Protein AF-A0AAE3HE88-F1 (afdb_monomer)

Organism: NCBI:txid1796619

Radius of gyration: 12.5 Å; Cα contacts (8 Å, |Δi|>4): 18; chains: 1; bounding box: 28×16×32 Å

pLDDT: mean 91.26, std 9.47, range [58.53, 98.44]

Secondary structure (DSSP, 8-state):
-HHHHHHHHHHHHHHHHHHHHHHHHTTSS-HHHHHHHHHHHHHHHHHHHT-

Foldseek 3Di:
DVVVVLVVLLVVLVVQLVVLVVCPVVVVDDPVVSCVSNVVSVVVVVVSVVD

Solvent-accessible surface area (backbone atoms only — not comparable to full-atom values): 2952 Å² total; per-residue (Å²): 112,70,69,57,56,52,50,56,51,50,54,53,49,52,51,53,47,54,50,43,52,48,36,40,74,72,62,76,41,53,73,65,58,40,47,70,65,40,52,65,54,55,52,49,53,54,54,60,79,74,110

Sequence (51 aa):
MELQYLKELEDIIYTFLNLAETLLRDGVIDTKTYMDITIKKKEFLKGIHNI

Mean predicted aligned error: 3.66 Å

Structure (mmCIF, N/CA/C/O backbone):
data_AF-A0AAE3HE88-F1
#
_entry.id   AF-A0AAE3HE88-F1
#
loop_
_atom_site.group_PDB
_atom_site.id
_atom_site.type_symbol
_atom_site.label_atom_id
_atom_site.label_alt_id
_atom_site.label_comp_id
_atom_site.label_asym_id
_atom_site.label_entity_id
_atom_site.label_seq_id
_atom_site.pdbx_PDB_ins_code
_ato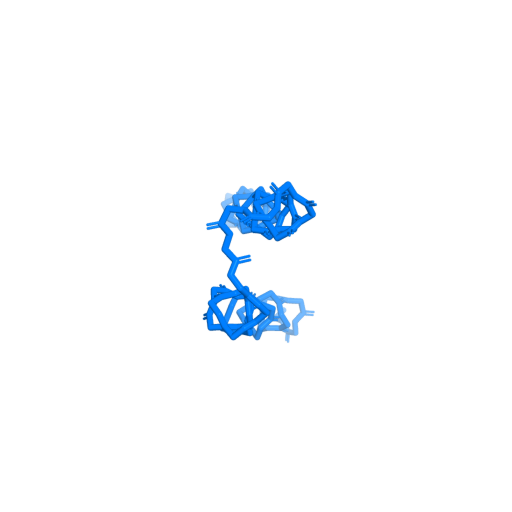m_site.Cartn_x
_atom_site.Cartn_y
_atom_site.Cartn_z
_atom_site.occupancy
_atom_site.B_iso_or_equiv
_atom_site.auth_seq_id
_atom_site.auth_comp_id
_atom_site.auth_asym_id
_atom_site.auth_atom_id
_atom_site.pdbx_PDB_model_num
ATOM 1 N N . MET A 1 1 ? 15.320 3.382 -22.090 1.00 60.44 1 MET A N 1
ATOM 2 C CA . MET A 1 1 ? 13.845 3.444 -22.189 1.00 60.44 1 MET A CA 1
ATOM 3 C C . MET A 1 1 ? 13.209 2.523 -21.155 1.00 60.44 1 MET A C 1
ATOM 5 O O . MET A 1 1 ? 12.459 3.026 -20.339 1.00 60.44 1 MET A O 1
ATOM 9 N N . GLU A 1 2 ? 13.587 1.240 -21.090 1.00 67.50 2 GLU A N 1
ATOM 10 C CA . GLU A 1 2 ? 13.104 0.294 -20.058 1.00 67.50 2 GLU A CA 1
ATOM 11 C C . GLU A 1 2 ? 13.327 0.769 -18.612 1.00 67.50 2 GLU A C 1
ATOM 13 O O . GLU A 1 2 ? 12.409 0.697 -17.804 1.00 67.50 2 GLU A O 1
ATOM 18 N N . LEU A 1 3 ? 14.490 1.357 -18.302 1.00 74.06 3 LEU A N 1
ATOM 19 C CA . LEU A 1 3 ? 14.775 1.896 -16.962 1.00 74.06 3 LEU A CA 1
ATOM 20 C C . LEU A 1 3 ? 13.819 3.015 -16.509 1.00 74.06 3 LEU A C 1
ATOM 22 O O . LEU A 1 3 ? 13.549 3.141 -15.319 1.00 74.06 3 LEU A O 1
ATOM 26 N N . GLN A 1 4 ? 13.308 3.827 -17.439 1.00 83.56 4 GLN A N 1
ATOM 27 C CA . GLN A 1 4 ? 12.380 4.913 -17.109 1.00 83.56 4 GLN A CA 1
ATOM 28 C C . GLN A 1 4 ? 11.008 4.349 -16.720 1.00 83.56 4 GLN A C 1
ATOM 30 O O . GLN A 1 4 ? 10.440 4.764 -15.715 1.00 83.56 4 GLN A O 1
ATOM 35 N N . TYR A 1 5 ? 10.518 3.354 -17.465 1.00 86.38 5 TYR A N 1
ATOM 36 C CA . TYR A 1 5 ? 9.252 2.684 -17.161 1.00 86.38 5 TYR A CA 1
ATOM 37 C C . TYR A 1 5 ? 9.306 1.881 -15.856 1.00 86.38 5 TYR A C 1
ATOM 39 O O . TYR A 1 5 ? 8.315 1.839 -15.133 1.00 86.38 5 TYR A O 1
ATOM 47 N N . LEU A 1 6 ? 10.456 1.279 -15.527 1.00 88.44 6 LEU A N 1
ATOM 48 C CA . LEU A 1 6 ? 10.656 0.612 -14.235 1.00 88.44 6 LEU A CA 1
ATOM 49 C C . LEU A 1 6 ? 10.524 1.598 -13.071 1.00 88.44 6 LEU A C 1
ATOM 51 O O . LEU A 1 6 ? 9.793 1.327 -12.123 1.00 88.44 6 LEU A O 1
ATOM 55 N N . LYS A 1 7 ? 11.156 2.771 -13.182 1.00 89.94 7 LYS A N 1
ATOM 56 C CA . LYS A 1 7 ? 11.061 3.817 -12.160 1.00 89.94 7 LYS A CA 1
ATOM 57 C C . LYS A 1 7 ? 9.635 4.350 -11.999 1.00 89.94 7 LYS A C 1
ATOM 59 O O . LYS A 1 7 ? 9.145 4.472 -10.883 1.00 89.94 7 LYS A O 1
ATOM 64 N N . GLU A 1 8 ? 8.948 4.623 -13.106 1.00 93.50 8 GLU A N 1
ATOM 65 C CA . GLU A 1 8 ? 7.545 5.061 -13.072 1.00 93.50 8 GLU A CA 1
ATOM 66 C C . GLU A 1 8 ? 6.639 4.017 -12.406 1.00 93.50 8 GLU A C 1
ATOM 68 O O . GLU A 1 8 ? 5.732 4.360 -11.647 1.00 93.50 8 GLU A O 1
ATOM 73 N N . LEU A 1 9 ? 6.907 2.731 -12.643 1.00 91.38 9 LEU A N 1
ATOM 74 C CA . LEU A 1 9 ? 6.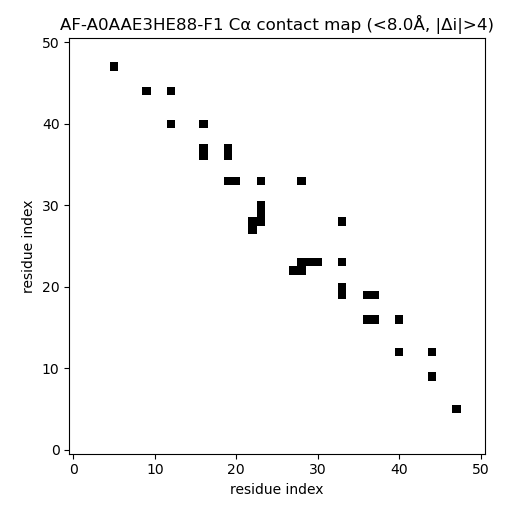172 1.641 -12.017 1.00 91.38 9 LEU A CA 1
ATOM 75 C C . LEU A 1 9 ? 6.438 1.548 -10.507 1.00 91.38 9 LEU A C 1
ATOM 77 O O . LEU A 1 9 ? 5.493 1.356 -9.738 1.00 91.38 9 LEU A O 1
ATOM 81 N N . GLU A 1 10 ? 7.689 1.714 -10.072 1.00 93.69 10 GLU A N 1
ATOM 82 C CA . GLU A 1 10 ? 8.037 1.808 -8.649 1.00 93.69 10 GLU A CA 1
ATOM 83 C C . GLU A 1 10 ? 7.305 2.974 -7.972 1.00 93.69 10 GLU A C 1
ATOM 85 O O . GLU A 1 10 ? 6.647 2.771 -6.948 1.00 93.69 10 GLU A O 1
ATOM 90 N N . ASP A 1 11 ? 7.340 4.167 -8.574 1.00 95.12 11 ASP A N 1
ATOM 91 C CA . ASP A 1 11 ? 6.695 5.378 -8.050 1.00 95.12 11 ASP A CA 1
ATOM 92 C C . ASP A 1 11 ? 5.173 5.194 -7.882 1.00 95.12 11 ASP A C 1
ATOM 94 O O . ASP A 1 11 ? 4.585 5.583 -6.861 1.00 95.12 11 ASP A O 1
ATOM 98 N N . ILE A 1 12 ? 4.522 4.534 -8.846 1.00 95.06 12 ILE A N 1
ATOM 99 C CA . ILE A 1 12 ? 3.096 4.184 -8.766 1.00 95.06 12 ILE A CA 1
ATOM 100 C C . ILE A 1 12 ? 2.836 3.257 -7.574 1.00 95.06 12 ILE A C 1
ATOM 102 O O . ILE A 1 12 ? 1.882 3.458 -6.815 1.00 95.06 12 ILE A O 1
ATOM 106 N N . ILE A 1 13 ? 3.678 2.244 -7.371 1.00 95.06 13 ILE A N 1
ATOM 107 C CA . ILE A 1 13 ? 3.491 1.297 -6.270 1.00 95.06 13 ILE A CA 1
ATOM 108 C C . ILE A 1 13 ? 3.720 1.968 -4.918 1.00 95.06 13 ILE A C 1
ATOM 110 O O . ILE A 1 13 ? 2.916 1.750 -4.006 1.00 95.06 13 ILE A O 1
ATOM 114 N N . TYR A 1 14 ? 4.740 2.819 -4.786 1.00 95.62 14 TYR A N 1
ATOM 115 C CA . TYR A 1 14 ? 4.946 3.614 -3.575 1.00 95.62 14 TYR A CA 1
ATOM 116 C C . TYR A 1 14 ? 3.747 4.516 -3.277 1.00 95.62 14 TYR A C 1
ATOM 118 O O . TYR A 1 14 ? 3.306 4.586 -2.129 1.00 95.62 14 TYR A O 1
ATOM 126 N N . THR A 1 15 ? 3.146 5.120 -4.304 1.00 96.88 15 THR A N 1
ATOM 127 C CA . THR A 1 15 ? 1.916 5.911 -4.154 1.00 96.88 15 THR A CA 1
ATOM 128 C C . THR A 1 15 ? 0.782 5.075 -3.553 1.00 96.88 15 THR A C 1
ATOM 130 O O . THR A 1 15 ? 0.135 5.505 -2.596 1.00 96.88 15 THR A O 1
ATOM 133 N N . PHE A 1 16 ? 0.568 3.847 -4.038 1.00 95.19 16 PHE A N 1
ATOM 134 C CA . PHE A 1 16 ? -0.451 2.958 -3.474 1.00 95.19 16 PHE A CA 1
ATOM 135 C C . PHE A 1 16 ? -0.149 2.509 -2.039 1.00 95.19 16 PHE A C 1
ATOM 137 O O . PHE A 1 16 ? -1.078 2.371 -1.242 1.00 95.19 16 PHE A O 1
ATOM 144 N N . LEU A 1 17 ? 1.119 2.261 -1.705 1.00 96.50 17 LEU A N 1
ATOM 145 C CA . LEU A 1 17 ? 1.522 1.895 -0.345 1.00 96.50 17 LEU A CA 1
ATOM 146 C C . LEU A 1 17 ? 1.255 3.045 0.638 1.00 96.50 17 LEU A C 1
ATOM 148 O O . LEU A 1 17 ? 0.639 2.817 1.678 1.00 96.50 17 LEU A O 1
ATOM 152 N N . ASN A 1 18 ? 1.624 4.274 0.267 1.00 97.19 18 ASN A N 1
ATOM 153 C CA . ASN A 1 18 ? 1.388 5.473 1.077 1.00 97.19 18 ASN A CA 1
ATOM 154 C C . ASN A 1 18 ? -0.109 5.771 1.253 1.00 97.19 18 ASN A C 1
ATOM 156 O O . ASN A 1 18 ? -0.552 6.1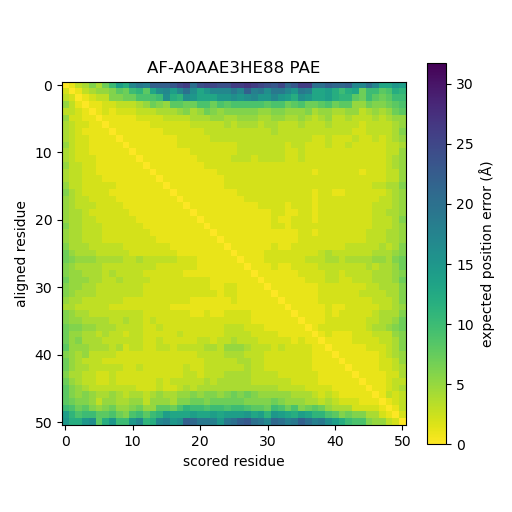84 2.330 1.00 97.19 18 ASN A O 1
ATOM 160 N N . LEU A 1 19 ? -0.909 5.539 0.205 1.00 97.75 19 LEU A N 1
ATOM 161 C CA . LEU A 1 19 ? -2.362 5.661 0.288 1.00 97.75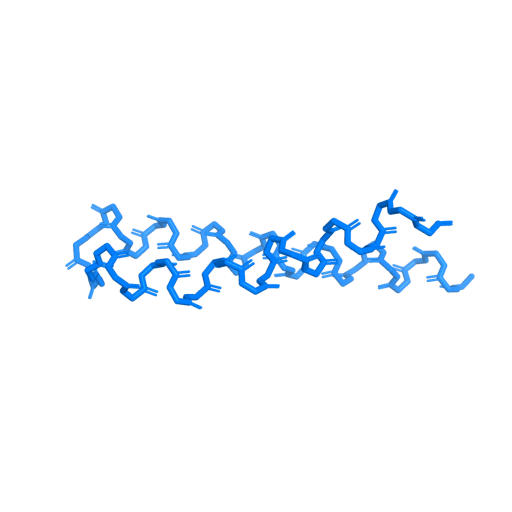 19 LEU A CA 1
ATOM 162 C C . LEU A 1 19 ? -2.942 4.638 1.270 1.00 97.75 19 LEU A C 1
ATOM 164 O O . LEU A 1 19 ? -3.747 5.003 2.120 1.00 97.75 19 LEU A O 1
ATOM 168 N N . ALA A 1 20 ? -2.514 3.375 1.192 1.00 97.12 20 ALA A N 1
ATOM 169 C CA . ALA A 1 20 ? -2.973 2.331 2.106 1.00 97.12 20 ALA A CA 1
ATOM 170 C C . ALA A 1 20 ? -2.614 2.644 3.569 1.00 97.12 20 ALA A C 1
ATOM 172 O O . ALA A 1 20 ? -3.436 2.434 4.457 1.00 97.12 20 ALA A O 1
ATOM 173 N N . GLU A 1 21 ? -1.417 3.179 3.820 1.00 97.69 21 GLU A N 1
ATOM 174 C CA . GLU A 1 21 ? -1.001 3.621 5.155 1.00 97.69 21 GLU A CA 1
ATOM 175 C C . GLU A 1 21 ? -1.862 4.779 5.670 1.00 97.69 21 GLU A C 1
ATOM 177 O O . GLU A 1 21 ? -2.296 4.762 6.821 1.00 97.69 21 GLU A O 1
ATOM 182 N N . THR A 1 22 ? -2.170 5.751 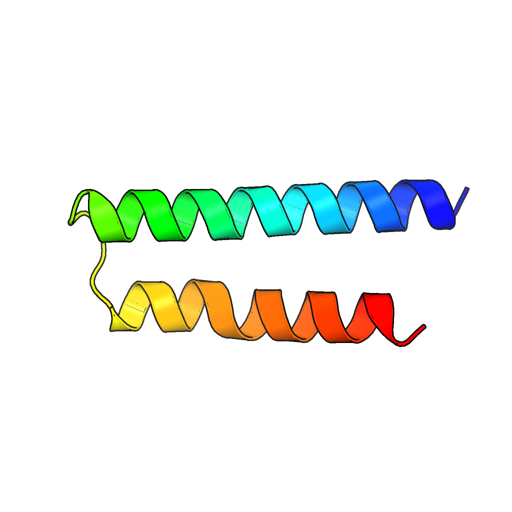4.807 1.00 98.38 22 THR A N 1
ATOM 183 C CA . THR A 1 22 ? -3.077 6.858 5.143 1.00 98.38 22 THR A CA 1
ATOM 184 C C . THR A 1 22 ? -4.474 6.346 5.481 1.00 98.38 22 THR A C 1
ATOM 186 O O . THR A 1 22 ? -5.004 6.693 6.529 1.00 98.38 22 THR A O 1
ATOM 189 N N . LEU A 1 23 ? -5.036 5.448 4.667 1.00 98.12 23 LEU A N 1
ATOM 190 C CA . LEU A 1 23 ? -6.351 4.855 4.922 1.00 98.12 23 LEU A CA 1
ATOM 191 C C . LEU A 1 23 ? -6.394 4.054 6.231 1.00 98.12 23 LEU A C 1
ATOM 193 O O . LEU A 1 23 ? -7.409 4.082 6.924 1.00 98.12 23 LEU A O 1
ATOM 197 N N . LEU A 1 24 ? -5.311 3.348 6.576 1.00 98.25 24 LEU A N 1
ATOM 198 C CA . LEU A 1 24 ? -5.208 2.635 7.851 1.00 98.25 24 LEU A CA 1
ATOM 199 C C . LEU A 1 24 ? -5.139 3.616 9.028 1.00 98.25 24 LEU A C 1
ATOM 201 O O . LEU A 1 24 ? -5.863 3.451 10.007 1.00 98.25 24 LEU A O 1
ATOM 205 N N . ARG A 1 25 ? -4.280 4.639 8.931 1.00 98.19 25 ARG A N 1
ATOM 206 C CA . ARG A 1 25 ? -4.110 5.668 9.968 1.00 98.19 25 ARG A CA 1
ATOM 207 C C . ARG A 1 25 ? -5.406 6.433 10.224 1.00 98.19 25 ARG A C 1
ATOM 209 O O . ARG A 1 25 ? -5.731 6.704 11.375 1.00 98.19 25 ARG A O 1
ATOM 216 N N . ASP A 1 26 ? -6.139 6.741 9.162 1.00 98.44 26 ASP A N 1
ATOM 217 C CA . ASP A 1 26 ? -7.400 7.477 9.225 1.00 98.44 26 ASP A CA 1
ATOM 218 C C . ASP A 1 26 ? -8.579 6.564 9.638 1.00 98.44 26 ASP A C 1
ATOM 220 O O . ASP A 1 26 ? -9.713 7.024 9.758 1.00 98.44 26 ASP A O 1
ATOM 224 N N . GLY A 1 27 ? -8.328 5.267 9.869 1.00 97.75 27 GLY A N 1
ATOM 225 C CA . GLY A 1 27 ? -9.323 4.294 10.328 1.00 97.75 27 GLY A CA 1
ATOM 226 C C . GLY A 1 27 ? -10.351 3.886 9.268 1.00 97.75 27 GLY A C 1
ATOM 227 O O . GLY A 1 27 ? -11.382 3.311 9.609 1.00 97.75 27 GLY A O 1
ATOM 228 N N . VAL A 1 28 ? -10.091 4.178 7.990 1.00 98.44 28 VAL A N 1
ATOM 229 C CA . VAL A 1 28 ? -10.985 3.853 6.863 1.00 98.44 28 VAL A CA 1
ATOM 230 C C . VAL A 1 28 ? -10.941 2.362 6.528 1.00 98.44 28 VAL A C 1
ATOM 232 O O . VAL A 1 28 ? -11.944 1.788 6.104 1.00 98.44 28 VAL A O 1
ATOM 235 N N . ILE A 1 29 ? -9.780 1.732 6.714 1.00 97.94 29 ILE A N 1
ATOM 236 C CA . ILE A 1 29 ? -9.580 0.294 6.519 1.00 97.94 29 ILE A CA 1
ATOM 237 C C . ILE A 1 29 ? -9.002 -0.343 7.781 1.00 97.94 29 ILE A C 1
ATOM 239 O O . ILE A 1 29 ? -8.317 0.312 8.566 1.00 97.94 29 ILE A O 1
ATOM 243 N N . ASP A 1 30 ? -9.241 -1.641 7.953 1.00 98.00 30 ASP A N 1
ATOM 244 C CA . ASP A 1 30 ? -8.641 -2.414 9.036 1.00 98.00 30 ASP A CA 1
ATOM 245 C C . ASP A 1 30 ? -7.215 -2.891 8.695 1.00 98.00 30 ASP A C 1
ATOM 247 O O . ASP A 1 30 ? -6.739 -2.832 7.554 1.00 98.00 30 ASP A O 1
ATOM 251 N N . THR A 1 31 ? -6.508 -3.394 9.711 1.00 97.56 31 THR A N 1
ATOM 252 C CA . THR A 1 31 ? -5.142 -3.914 9.559 1.00 97.56 31 THR A CA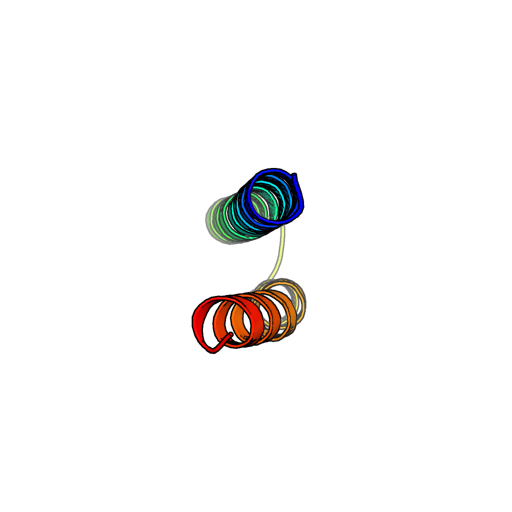 1
ATOM 253 C C . THR A 1 31 ? -5.068 -5.064 8.556 1.00 97.56 31 THR A C 1
ATOM 255 O O . THR A 1 31 ? -4.084 -5.172 7.825 1.00 97.56 31 THR A O 1
ATOM 258 N N . LYS A 1 32 ? -6.103 -5.910 8.486 1.00 97.38 32 LYS A N 1
ATOM 259 C CA . LYS A 1 32 ? -6.144 -7.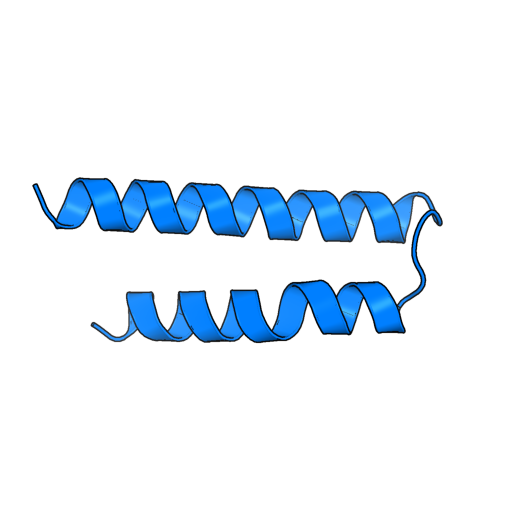042 7.554 1.00 97.38 32 LYS A CA 1
ATOM 260 C C . LYS A 1 32 ? -6.185 -6.553 6.104 1.00 97.38 32 LYS A C 1
ATOM 262 O O . LYS A 1 32 ? -5.364 -6.969 5.294 1.00 97.38 32 LYS A O 1
ATOM 267 N N . THR A 1 33 ? -7.075 -5.615 5.806 1.00 96.50 33 THR A N 1
ATOM 268 C CA . THR A 1 33 ? -7.230 -4.987 4.491 1.00 96.50 33 THR A CA 1
ATOM 269 C C . THR A 1 33 ? -5.952 -4.257 4.089 1.00 96.50 33 THR A C 1
ATOM 271 O O . THR A 1 33 ? -5.490 -4.394 2.957 1.00 96.50 33 THR A O 1
ATOM 274 N N . TYR A 1 34 ? -5.317 -3.540 5.020 1.00 97.62 34 TYR A N 1
ATOM 275 C CA . TYR A 1 34 ? -4.004 -2.937 4.783 1.00 97.62 34 TYR A CA 1
ATOM 276 C C . TYR A 1 34 ? -2.945 -3.986 4.401 1.00 97.62 34 TYR A C 1
ATOM 278 O O . TYR A 1 34 ? -2.201 -3.798 3.434 1.00 97.62 34 TYR A O 1
ATOM 286 N N . MET 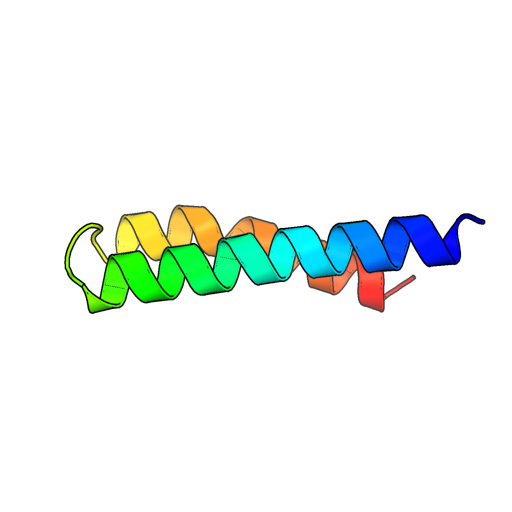A 1 35 ? -2.877 -5.111 5.119 1.00 96.38 35 MET A N 1
ATOM 287 C CA . MET A 1 35 ? -1.943 -6.195 4.798 1.00 96.38 35 MET A CA 1
ATOM 288 C C . MET A 1 35 ? -2.217 -6.791 3.411 1.00 96.38 35 MET A C 1
ATOM 290 O O . MET A 1 35 ? -1.288 -6.903 2.609 1.00 96.38 35 MET A O 1
ATOM 294 N N . ASP A 1 36 ? -3.479 -7.081 3.089 1.00 94.75 36 ASP A N 1
ATOM 295 C CA . ASP A 1 36 ? -3.882 -7.638 1.791 1.00 94.75 36 ASP A CA 1
ATOM 296 C C . ASP A 1 36 ? -3.515 -6.701 0.622 1.00 94.75 36 ASP A C 1
ATOM 298 O O . ASP A 1 36 ? -3.076 -7.156 -0.441 1.00 94.75 36 ASP A O 1
ATOM 302 N N . ILE A 1 37 ? -3.620 -5.381 0.821 1.00 91.75 37 ILE A N 1
ATOM 303 C CA . ILE A 1 37 ? -3.254 -4.368 -0.182 1.00 91.75 37 ILE A CA 1
ATOM 304 C C . ILE A 1 37 ? -1.732 -4.233 -0.338 1.00 91.75 37 ILE A C 1
ATOM 306 O O . ILE A 1 37 ? -1.262 -3.988 -1.460 1.00 91.75 37 ILE A O 1
ATOM 310 N N . THR A 1 38 ? -0.965 -4.349 0.753 1.00 95.56 38 THR A N 1
ATOM 311 C CA . THR A 1 38 ? 0.462 -3.983 0.785 1.00 95.56 38 THR A CA 1
ATOM 312 C C . THR A 1 38 ? 1.431 -5.143 0.564 1.00 95.56 38 THR A C 1
ATOM 314 O O . THR A 1 38 ? 2.488 -4.909 -0.023 1.00 95.56 38 THR A O 1
ATOM 317 N N . ILE A 1 39 ? 1.105 -6.381 0.963 1.00 94.69 39 ILE A N 1
ATOM 318 C CA . ILE A 1 39 ? 2.033 -7.530 0.880 1.00 94.69 39 ILE A CA 1
ATOM 319 C C . ILE A 1 39 ? 2.488 -7.775 -0.562 1.00 94.69 39 ILE A C 1
ATOM 321 O O . ILE A 1 39 ? 3.677 -7.658 -0.855 1.00 94.69 39 ILE A O 1
ATOM 325 N N . LYS A 1 40 ? 1.543 -8.005 -1.484 1.00 90.44 40 LYS A N 1
ATOM 326 C CA . LYS A 1 40 ? 1.860 -8.298 -2.895 1.00 90.44 40 LYS A CA 1
ATOM 327 C C . LYS A 1 40 ? 2.629 -7.164 -3.580 1.00 90.44 40 LYS A C 1
ATOM 329 O O . LYS A 1 40 ? 3.476 -7.408 -4.430 1.00 90.44 40 LYS A O 1
ATOM 334 N N . LYS A 1 41 ? 2.357 -5.911 -3.196 1.00 92.62 41 LYS A N 1
ATOM 335 C CA . LYS A 1 41 ? 3.046 -4.722 -3.726 1.00 92.62 41 LYS A CA 1
ATOM 336 C C . LYS A 1 41 ? 4.494 -4.640 -3.243 1.00 92.62 41 LYS A C 1
ATOM 338 O O . LYS A 1 41 ? 5.388 -4.367 -4.036 1.00 92.62 41 LYS A O 1
ATOM 343 N N . LYS A 1 42 ? 4.738 -4.928 -1.961 1.00 93.00 42 LYS A N 1
ATOM 344 C CA . LYS A 1 42 ? 6.095 -5.011 -1.400 1.00 93.00 42 LYS A CA 1
ATOM 345 C C . LYS A 1 42 ? 6.887 -6.171 -2.005 1.00 93.00 42 LYS A C 1
ATOM 347 O O . LYS A 1 42 ? 8.076 -6.018 -2.256 1.00 93.00 42 LYS A O 1
ATOM 352 N N . GLU A 1 43 ? 6.247 -7.312 -2.251 1.00 93.06 43 GLU A N 1
ATOM 353 C CA . GLU A 1 43 ? 6.867 -8.445 -2.954 1.00 93.06 43 GLU A CA 1
ATOM 354 C C . GLU A 1 43 ? 7.248 -8.083 -4.389 1.00 93.06 43 GLU A C 1
ATOM 356 O O . GLU A 1 43 ? 8.362 -8.373 -4.815 1.00 93.06 43 GLU A O 1
ATOM 361 N N . PHE A 1 44 ? 6.367 -7.383 -5.103 1.00 90.62 44 PHE A N 1
ATOM 362 C CA . PHE A 1 44 ? 6.655 -6.908 -6.450 1.00 90.62 44 PHE A CA 1
ATOM 363 C C . PHE A 1 44 ? 7.859 -5.952 -6.490 1.00 90.62 44 PHE A C 1
ATOM 365 O O . PHE A 1 44 ? 8.761 -6.157 -7.298 1.00 90.62 44 PHE A O 1
ATOM 372 N N . LEU A 1 45 ? 7.933 -4.973 -5.577 1.00 91.44 45 LEU A N 1
ATOM 373 C CA . LEU A 1 45 ? 9.090 -4.066 -5.471 1.00 91.44 45 LEU A CA 1
ATOM 374 C C . LEU A 1 45 ? 10.401 -4.815 -5.191 1.00 91.44 45 LEU A C 1
ATOM 376 O O . LEU A 1 45 ? 11.429 -4.504 -5.784 1.00 91.44 45 LEU A O 1
ATOM 380 N N . LYS A 1 46 ? 10.375 -5.839 -4.325 1.00 90.38 46 LYS A N 1
ATOM 381 C CA . LYS A 1 46 ? 11.547 -6.707 -4.108 1.00 90.38 46 LYS A CA 1
ATOM 382 C C . LYS A 1 46 ? 11.971 -7.419 -5.392 1.00 90.38 46 LYS A C 1
ATOM 384 O O . LYS A 1 46 ? 13.160 -7.618 -5.595 1.00 90.38 46 LYS A O 1
ATOM 389 N N . GLY A 1 47 ? 11.011 -7.815 -6.227 1.00 87.12 47 GLY A N 1
ATOM 390 C CA . GLY A 1 47 ? 11.274 -8.396 -7.539 1.00 87.12 47 GLY A CA 1
ATOM 391 C C . GL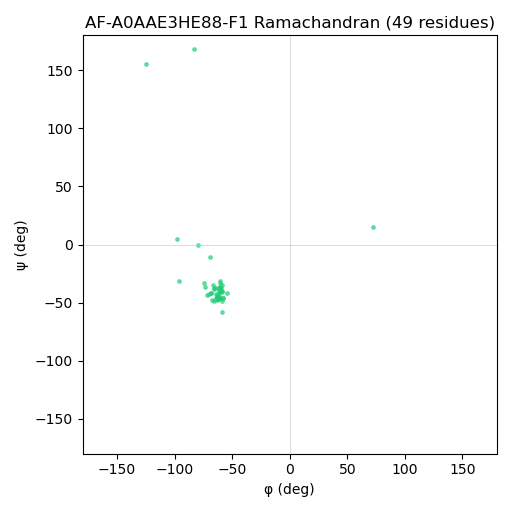Y A 1 47 ? 12.019 -7.432 -8.457 1.00 87.12 47 GLY A C 1
ATOM 392 O O . GLY A 1 47 ? 13.012 -7.838 -9.041 1.00 87.12 47 GLY A O 1
ATOM 393 N N . ILE A 1 48 ? 11.596 -6.164 -8.525 1.00 84.38 48 ILE A N 1
ATOM 394 C CA . ILE A 1 48 ? 12.260 -5.146 -9.358 1.00 84.38 48 ILE A CA 1
ATOM 395 C C . ILE A 1 48 ? 13.693 -4.886 -8.892 1.00 84.38 48 ILE A C 1
ATOM 397 O O . ILE A 1 48 ? 14.604 -4.918 -9.707 1.00 84.38 48 ILE A O 1
ATOM 401 N N . HIS A 1 49 ? 13.915 -4.680 -7.591 1.00 76.69 49 HIS A N 1
ATOM 402 C CA . HIS A 1 49 ? 15.252 -4.356 -7.073 1.00 76.69 49 HIS A CA 1
ATOM 403 C C . HIS A 1 49 ? 16.263 -5.517 -7.155 1.00 76.69 49 HIS A C 1
ATOM 405 O O . HIS A 1 49 ? 17.446 -5.312 -6.890 1.00 76.69 49 HIS A O 1
ATOM 411 N N . ASN A 1 50 ? 15.804 -6.734 -7.463 1.00 72.19 50 ASN A N 1
ATOM 412 C CA . ASN A 1 50 ? 16.647 -7.920 -7.634 1.00 72.19 50 ASN A CA 1
ATOM 413 C C . ASN A 1 50 ? 16.971 -8.224 -9.115 1.00 72.19 50 ASN A C 1
ATOM 415 O O . ASN A 1 50 ? 17.569 -9.268 -9.385 1.00 72.19 50 ASN A O 1
ATOM 419 N N . ILE A 1 51 ? 16.553 -7.360 -10.050 1.00 58.53 51 ILE A N 1
ATOM 420 C CA . ILE A 1 51 ? 16.848 -7.420 -11.494 1.00 58.53 51 ILE A CA 1
ATOM 421 C C . ILE A 1 51 ? 17.931 -6.388 -11.816 1.00 58.53 51 ILE A C 1
ATOM 423 O O . ILE A 1 51 ? 18.850 -6.743 -12.587 1.00 58.53 51 ILE A O 1
#

Nearest PDB structures (foldseek):
  2f6m-assembly2_C  TM=9.458E-01  e=4.762E+00  Saccharomyces cerevisiae
  2p22-assembly1_B  TM=9.341E-01  e=5.823E+00  Saccharomyces cerevisiae
  2f66-assembly3_A  TM=9.132E-01  e=6.226E+00  Saccharomyces cerevisiae
  2f66-assembly3_D  TM=9.114E-01  e=7.120E+00  Saccharomyces cerevisiae
  2f6m-assembly1_A  TM=9.666E-01  e=9.309E+00  Saccharomyces cerevisiae